Protein AF-A0A1E8EYX2-F1 (afdb_monomer)

pLDDT: mean 90.65, std 10.19, range [42.84, 97.69]

Secondary structure (DSSP, 8-state):
---HHHHHHHHHHHHHHHHSSSHHHHHHHHHHHHHHHSSS-EEEEEEEETTEEEEEEEES---SPPPEEEEEETTEEEEEESGGGS-HHHHHHHHHHHHHHHHHHHHHHHTT-

Nearest PDB structures (foldseek):
  3ci6-assembly1_A  TM=7.259E-01  e=9.560E-03  Acinetobacter baylyi ADP1
  9ce0-assembly1_B  TM=6.799E-01  e=1.217E-02  Escherichia coli
  9bkv-assembly1_B  TM=7.164E-01  e=6.575E-02  Escherichia coli
  4r70-assembly1_B  TM=5.937E-01  e=8.774E-01  Rhodopseudomonas palustris CGA009
  8w26-assembly1_A  TM=3.666E-01  e=6.491E-01  Synechococcus sp. JA-2-3B'a(2-13)

Organism: NCBI:txid1121290

Radius of gyration: 13.76 Å; Cα contacts (8 Å, |Δi|>4): 159; chains: 1; bounding box: 40×26×39 Å

Solvent-accessible surface area (backbone atoms only — not comparable to full-atom values): 6379 Å² total; per-residue (Å²): 132,83,58,69,70,56,54,54,49,50,56,55,42,52,58,55,24,69,69,33,91,48,62,59,51,15,49,41,50,41,25,47,48,51,46,74,74,43,76,86,36,24,36,36,34,30,37,49,62,87,94,45,76,44,77,68,50,57,28,65,65,89,81,89,56,75,60,52,74,41,80,57,51,99,51,27,33,44,32,27,26,57,54,83,82,48,56,68,72,58,47,55,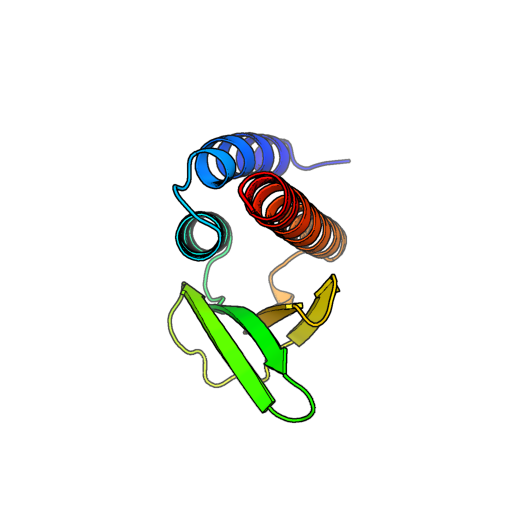49,52,51,50,50,52,34,50,53,51,53,55,47,52,54,58,56,62,74,76,110

Mean predicted aligned error: 4.36 Å

Sequence (113 aa):
MFNENFSEFLEGTLKKTLSGVDLKDSLDILGESILSYYKDIQVSFAKSFGRRLCYITGAGEELYEPNDKIQVLDGYFILIQNSSVIPELEKEIIISLVKLIIAVKCSINSKKK

Structure (mmCIF, N/CA/C/O backbone):
data_AF-A0A1E8EYX2-F1
#
_entry.id   AF-A0A1E8EYX2-F1
#
loop_
_atom_site.group_PDB
_atom_site.id
_atom_site.type_symbol
_atom_site.label_atom_id
_atom_site.label_alt_id
_atom_site.label_comp_id
_atom_site.label_asym_id
_atom_site.label_entity_id
_atom_site.label_seq_id
_atom_site.pdbx_PDB_ins_code
_atom_site.Cartn_x
_atom_site.Cartn_y
_atom_site.Cartn_z
_atom_site.occupancy
_atom_site.B_iso_or_equiv
_atom_site.auth_seq_id
_atom_site.auth_comp_id
_atom_site.auth_asym_id
_atom_site.auth_atom_id
_atom_site.pdbx_PDB_model_num
ATOM 1 N N . MET A 1 1 ? 16.258 -15.535 1.978 1.00 48.81 1 MET A N 1
ATOM 2 C CA . MET A 1 1 ? 17.006 -14.596 2.841 1.00 48.81 1 MET A CA 1
ATOM 3 C C . MET A 1 1 ? 16.407 -13.226 2.590 1.00 48.81 1 MET A C 1
ATOM 5 O O . MET A 1 1 ? 16.198 -12.911 1.426 1.00 48.81 1 MET A O 1
ATOM 9 N N . PHE A 1 2 ? 16.023 -12.491 3.631 1.00 60.28 2 PHE A N 1
ATOM 10 C CA . PHE A 1 2 ? 15.488 -11.136 3.467 1.00 60.28 2 PHE A CA 1
ATOM 11 C C . PHE A 1 2 ? 16.598 -10.197 2.989 1.00 60.28 2 PHE A C 1
ATOM 13 O O . PHE A 1 2 ? 17.732 -10.324 3.443 1.00 60.28 2 PHE A O 1
ATOM 20 N N . ASN A 1 3 ? 16.272 -9.275 2.087 1.00 76.00 3 ASN A N 1
ATOM 21 C CA . ASN A 1 3 ? 17.172 -8.187 1.726 1.00 76.00 3 ASN A CA 1
ATOM 22 C C . ASN A 1 3 ? 17.280 -7.232 2.928 1.00 76.00 3 ASN A C 1
ATOM 24 O O . ASN A 1 3 ? 16.253 -6.755 3.415 1.00 76.00 3 ASN A O 1
ATOM 28 N N . GLU A 1 4 ? 18.493 -6.971 3.421 1.00 76.12 4 GLU A N 1
ATOM 29 C CA . GLU A 1 4 ? 18.722 -6.072 4.565 1.00 76.12 4 GLU A CA 1
ATOM 30 C C . GLU A 1 4 ? 18.129 -4.679 4.299 1.00 76.12 4 GLU A C 1
ATOM 32 O O . GLU A 1 4 ? 17.439 -4.129 5.159 1.00 76.12 4 GLU A O 1
ATOM 37 N N . ASN A 1 5 ? 18.235 -4.191 3.057 1.00 88.12 5 ASN A N 1
ATOM 38 C CA . ASN A 1 5 ? 17.660 -2.910 2.636 1.00 88.12 5 ASN A CA 1
ATOM 39 C C . ASN A 1 5 ? 16.129 -2.883 2.756 1.00 88.12 5 ASN A C 1
ATOM 41 O O . ASN A 1 5 ? 15.545 -1.857 3.105 1.00 88.12 5 ASN A O 1
ATOM 45 N N . PHE A 1 6 ? 15.464 -4.012 2.490 1.00 91.69 6 PHE A N 1
ATOM 46 C CA . PHE A 1 6 ? 14.009 -4.100 2.607 1.00 91.69 6 PHE A CA 1
ATOM 47 C C . PHE A 1 6 ? 13.568 -4.114 4.074 1.00 91.69 6 PHE A C 1
ATOM 49 O O . PHE A 1 6 ? 12.553 -3.517 4.426 1.00 91.69 6 PHE A O 1
ATOM 56 N N . SER A 1 7 ? 14.345 -4.751 4.954 1.00 91.00 7 SER A N 1
ATOM 57 C CA . SER A 1 7 ? 14.064 -4.751 6.393 1.00 91.00 7 SER A CA 1
ATOM 58 C C . SER A 1 7 ? 14.149 -3.341 6.987 1.00 91.00 7 SER A C 1
ATOM 60 O O . SER A 1 7 ? 13.251 -2.931 7.724 1.00 91.00 7 SER A O 1
ATOM 62 N N . GLU A 1 8 ? 15.187 -2.578 6.635 1.00 92.31 8 GLU A N 1
ATOM 63 C CA . GLU A 1 8 ? 15.331 -1.178 7.059 1.00 92.31 8 GLU A CA 1
ATOM 64 C C . GLU A 1 8 ? 14.198 -0.299 6.516 1.00 92.31 8 GLU A C 1
ATOM 66 O O . GLU A 1 8 ? 13.609 0.502 7.251 1.00 92.31 8 GLU A O 1
ATOM 71 N N . PHE A 1 9 ? 13.841 -0.496 5.242 1.00 94.06 9 PHE A N 1
ATOM 72 C CA . PHE A 1 9 ? 12.688 0.149 4.623 1.00 94.06 9 PHE A CA 1
ATOM 73 C C . PHE A 1 9 ? 11.397 -0.123 5.405 1.00 94.06 9 PHE A C 1
ATOM 75 O O . PHE A 1 9 ? 10.665 0.819 5.720 1.00 94.06 9 PHE A O 1
ATOM 82 N N . LEU A 1 10 ? 11.117 -1.383 5.750 1.00 94.12 10 LEU A N 1
ATOM 83 C CA . LEU A 1 10 ? 9.907 -1.760 6.481 1.00 94.12 10 LEU A CA 1
ATOM 84 C C . LEU A 1 10 ? 9.850 -1.119 7.864 1.00 94.12 10 LEU A C 1
ATOM 86 O O . LEU A 1 10 ? 8.813 -0.572 8.241 1.00 94.12 10 LEU A O 1
ATOM 90 N N . GLU A 1 11 ? 10.949 -1.161 8.619 1.00 92.88 11 GLU A N 1
ATOM 91 C CA . GLU A 1 11 ? 10.997 -0.580 9.959 1.00 92.88 11 GLU A CA 1
ATOM 92 C C . GLU A 1 11 ? 10.777 0.940 9.914 1.00 92.88 11 GLU A C 1
ATOM 94 O O . GLU A 1 11 ? 9.955 1.485 10.663 1.00 92.88 11 GLU A O 1
ATOM 99 N N . GLY A 1 12 ? 11.471 1.626 9.000 1.00 93.75 12 GLY A N 1
ATOM 100 C CA . GLY A 1 12 ? 11.324 3.064 8.798 1.00 93.75 12 GLY A CA 1
ATOM 101 C C . GLY A 1 12 ? 9.909 3.443 8.364 1.00 93.75 12 GLY A C 1
ATOM 102 O O . GLY A 1 12 ? 9.314 4.376 8.911 1.00 93.75 12 GLY A O 1
ATOM 103 N N . THR A 1 13 ? 9.344 2.689 7.424 1.00 94.62 13 THR A N 1
ATOM 104 C CA . THR A 1 13 ? 7.992 2.911 6.899 1.00 94.62 13 THR A CA 1
ATOM 105 C C . THR A 1 13 ? 6.933 2.684 7.968 1.00 94.62 13 THR A C 1
ATOM 107 O O . THR A 1 13 ? 6.036 3.514 8.120 1.00 94.62 13 THR A O 1
ATOM 110 N N . LEU A 1 14 ? 7.044 1.616 8.764 1.00 94.38 14 LEU A N 1
ATOM 111 C CA . LEU A 1 14 ? 6.104 1.322 9.844 1.00 94.38 14 LEU A CA 1
ATOM 112 C C . LEU A 1 14 ? 6.082 2.448 10.887 1.00 94.38 14 LEU A C 1
ATOM 114 O O . LEU A 1 14 ? 5.004 2.924 11.252 1.00 94.38 14 LEU A O 1
ATOM 118 N N . LYS A 1 15 ? 7.258 2.916 11.328 1.00 93.25 15 LYS A N 1
ATOM 119 C CA . LYS A 1 15 ? 7.379 4.023 12.294 1.00 93.25 15 LYS A CA 1
ATOM 120 C C . LYS A 1 15 ? 6.709 5.298 11.782 1.00 93.25 15 LYS A C 1
ATOM 122 O O . LYS A 1 15 ? 5.894 5.887 12.494 1.00 93.25 15 LYS A O 1
ATOM 127 N N . LYS A 1 16 ? 7.007 5.696 10.540 1.00 93.69 16 LYS A N 1
ATOM 128 C CA . LYS A 1 16 ? 6.410 6.884 9.910 1.00 93.69 16 LYS A CA 1
ATOM 129 C C . LYS A 1 16 ? 4.898 6.732 9.773 1.00 93.69 16 LYS A C 1
ATOM 131 O O . LYS A 1 16 ? 4.147 7.592 10.223 1.00 93.69 16 LYS A O 1
ATOM 136 N N . THR A 1 17 ? 4.442 5.604 9.243 1.00 94.12 17 THR A N 1
ATOM 137 C CA . THR A 1 17 ? 3.021 5.362 8.978 1.00 94.12 17 THR A CA 1
ATOM 138 C C . THR A 1 17 ? 2.181 5.405 10.257 1.00 94.12 17 THR A C 1
ATOM 140 O O . THR A 1 17 ? 1.091 5.980 10.272 1.00 94.12 17 THR A O 1
ATOM 143 N N . LEU A 1 18 ? 2.685 4.850 11.365 1.00 91.81 18 LEU A N 1
ATOM 144 C CA . LEU A 1 18 ? 1.977 4.869 12.647 1.00 91.81 18 LEU A CA 1
ATOM 145 C C . LEU A 1 18 ? 1.837 6.277 13.243 1.00 91.81 18 LEU A C 1
ATOM 147 O O . LEU A 1 18 ? 0.835 6.525 13.920 1.00 91.81 18 LEU A O 1
ATOM 151 N N . SER A 1 19 ? 2.766 7.194 12.951 1.00 91.31 19 SER A N 1
ATOM 152 C CA . SER A 1 19 ? 2.692 8.596 13.396 1.00 91.31 19 SER A CA 1
ATOM 153 C C . SER A 1 19 ? 1.618 9.437 12.697 1.00 91.31 19 SER A C 1
ATOM 155 O O . SER A 1 19 ? 1.285 10.503 13.209 1.00 91.31 19 SER A O 1
ATOM 157 N N . GLY A 1 20 ? 1.037 8.949 11.592 1.00 91.12 20 GLY A N 1
ATOM 158 C CA . GLY A 1 20 ? -0.033 9.655 10.885 1.00 91.12 20 GLY A CA 1
ATOM 159 C C . GLY A 1 20 ? -1.246 9.944 11.778 1.00 91.12 20 GLY A C 1
ATOM 160 O O . GLY A 1 20 ? -1.592 9.146 12.656 1.00 91.12 20 GLY A O 1
ATOM 161 N N . VAL A 1 21 ? -1.907 11.078 11.572 1.00 89.38 21 VAL A N 1
ATOM 162 C CA . VAL A 1 21 ? -2.991 11.570 12.440 1.00 89.38 21 VAL A CA 1
ATOM 163 C C . VAL A 1 21 ? -4.231 10.681 12.347 1.00 89.38 21 VAL A C 1
ATOM 165 O O . VAL A 1 21 ? -4.829 10.312 13.363 1.00 89.38 21 VAL A O 1
ATOM 168 N N . ASP A 1 22 ? -4.598 10.299 11.128 1.00 92.44 22 ASP A N 1
ATOM 169 C CA . ASP A 1 22 ? -5.736 9.440 10.826 1.00 92.44 22 ASP A CA 1
ATOM 170 C C . ASP A 1 22 ? -5.366 8.355 9.802 1.00 92.44 22 ASP A C 1
ATOM 172 O O . ASP A 1 22 ? -4.201 8.168 9.455 1.00 92.44 22 ASP A O 1
ATOM 176 N N . LEU A 1 23 ? -6.356 7.572 9.363 1.00 94.44 23 LEU A N 1
ATOM 177 C CA . LEU A 1 23 ? -6.116 6.494 8.405 1.00 94.44 23 LEU A CA 1
ATOM 178 C C . LEU A 1 23 ? -5.631 7.019 7.049 1.00 94.44 23 LEU A C 1
ATOM 180 O O . LEU A 1 23 ? -4.767 6.386 6.452 1.00 94.4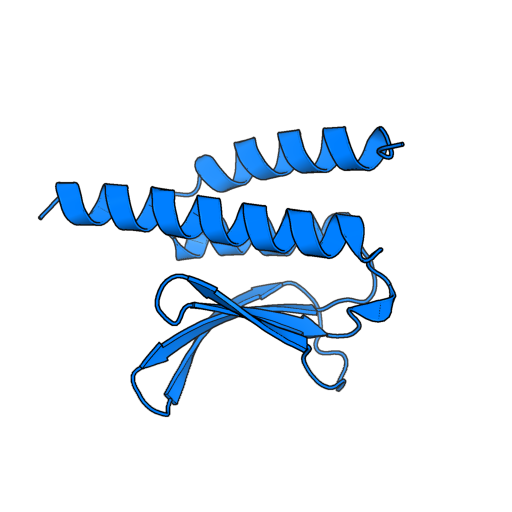4 23 LEU A O 1
ATOM 184 N N . LYS A 1 24 ? -6.200 8.122 6.549 1.00 96.00 24 LYS A N 1
ATOM 185 C CA . LYS A 1 24 ? -5.828 8.654 5.237 1.00 96.00 24 LYS A CA 1
ATOM 186 C C . LYS A 1 24 ? -4.377 9.121 5.279 1.00 96.00 24 LYS A C 1
ATOM 188 O O . LYS A 1 24 ? -3.605 8.695 4.435 1.00 96.00 24 LYS A O 1
ATOM 193 N N . ASP A 1 25 ? -4.014 9.892 6.300 1.00 95.81 25 ASP A N 1
ATOM 194 C CA . ASP A 1 25 ? -2.654 10.402 6.497 1.00 95.81 25 ASP A CA 1
ATOM 195 C C . ASP A 1 25 ? -1.626 9.267 6.660 1.00 95.81 25 ASP A C 1
ATOM 197 O O . ASP A 1 25 ? -0.571 9.257 6.032 1.00 95.81 25 ASP A O 1
ATOM 201 N N . SER A 1 26 ? -1.961 8.223 7.423 1.00 96.62 26 SER A N 1
ATOM 202 C CA . SER A 1 26 ? -1.124 7.020 7.489 1.00 96.62 26 SER A CA 1
ATOM 203 C C . SER A 1 26 ? -0.950 6.351 6.119 1.00 96.62 26 SER A C 1
ATOM 205 O O . SER A 1 26 ? 0.161 5.974 5.754 1.00 96.62 26 SER A O 1
ATOM 207 N N . LEU A 1 27 ? -2.024 6.186 5.347 1.00 97.06 27 LEU A N 1
ATOM 208 C CA . LEU A 1 27 ? -1.943 5.566 4.022 1.00 97.06 27 LEU A CA 1
ATOM 209 C C . LEU A 1 27 ? -1.201 6.448 3.004 1.00 97.06 27 LEU A C 1
ATOM 211 O O . LEU A 1 27 ? -0.501 5.899 2.158 1.00 97.06 27 LEU A O 1
ATOM 215 N N . ASP A 1 28 ? -1.292 7.774 3.124 1.00 97.31 28 ASP A N 1
ATOM 216 C CA . ASP A 1 28 ? -0.507 8.741 2.346 1.00 97.31 28 ASP A CA 1
ATOM 217 C C . ASP A 1 28 ? 0.992 8.507 2.563 1.00 97.31 28 ASP A C 1
ATOM 219 O O . ASP A 1 28 ? 1.733 8.214 1.625 1.00 97.31 28 ASP A O 1
ATOM 223 N N . ILE A 1 29 ? 1.424 8.521 3.826 1.00 96.88 29 ILE A N 1
ATOM 224 C CA . ILE A 1 29 ? 2.823 8.282 4.208 1.00 96.88 29 ILE A CA 1
ATOM 225 C C . ILE A 1 29 ? 3.311 6.910 3.724 1.00 96.88 29 ILE A C 1
ATOM 227 O O . ILE A 1 29 ? 4.455 6.772 3.277 1.00 96.88 29 ILE A O 1
ATOM 231 N N . LEU A 1 30 ? 2.460 5.887 3.827 1.00 97.00 30 LEU A N 1
ATOM 232 C CA . LEU A 1 30 ? 2.782 4.537 3.378 1.00 97.00 30 LEU A CA 1
ATOM 233 C C . LEU A 1 30 ? 2.973 4.480 1.859 1.00 97.00 30 LEU A C 1
ATOM 235 O O . LEU A 1 30 ? 3.958 3.905 1.403 1.00 97.00 30 LEU A O 1
ATOM 239 N N . GLY A 1 31 ? 2.062 5.083 1.091 1.00 96.75 31 GLY A N 1
ATOM 240 C CA . GLY A 1 31 ? 2.145 5.144 -0.369 1.00 96.75 31 GLY A CA 1
ATOM 241 C C . GLY A 1 31 ? 3.435 5.812 -0.840 1.00 96.75 31 GLY A C 1
ATOM 242 O O . GLY A 1 31 ? 4.173 5.225 -1.628 1.00 96.75 31 GLY A O 1
ATOM 243 N N . GLU A 1 32 ? 3.755 6.981 -0.283 1.00 96.00 32 GLU A N 1
ATOM 244 C CA . GLU A 1 32 ? 4.993 7.713 -0.583 1.00 96.00 32 GLU A CA 1
ATOM 245 C C . 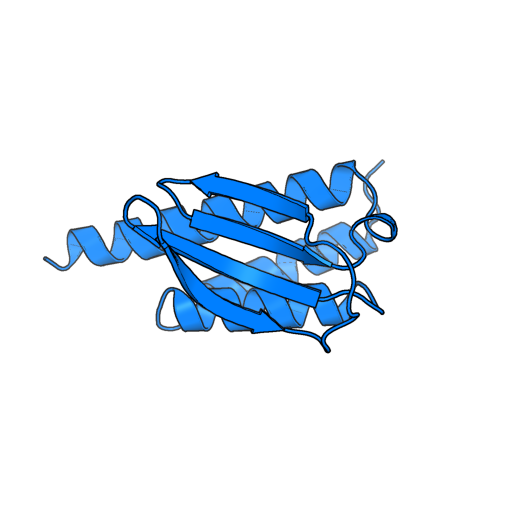GLU A 1 32 ? 6.245 6.910 -0.218 1.00 96.00 32 GLU A C 1
ATOM 247 O O . GLU A 1 32 ? 7.226 6.876 -0.960 1.00 96.00 32 GLU A O 1
ATOM 252 N N . SER A 1 33 ? 6.213 6.205 0.917 1.00 96.06 33 SER A N 1
ATOM 253 C CA . SER A 1 33 ? 7.336 5.358 1.322 1.00 96.06 33 SER A CA 1
ATOM 254 C C . SER A 1 33 ? 7.544 4.213 0.327 1.00 96.06 33 SER A C 1
ATOM 256 O O . SER A 1 33 ? 8.675 3.985 -0.099 1.00 96.06 33 SER A O 1
ATOM 258 N N . ILE A 1 34 ? 6.471 3.533 -0.093 1.00 95.50 34 ILE A N 1
ATOM 259 C CA . ILE A 1 34 ? 6.540 2.448 -1.084 1.00 95.50 34 ILE A CA 1
ATOM 260 C C . ILE A 1 34 ? 7.096 2.973 -2.417 1.00 95.50 34 ILE A C 1
ATOM 262 O O . ILE A 1 34 ? 8.015 2.366 -2.963 1.00 95.50 34 ILE A O 1
ATOM 266 N N . LEU A 1 35 ? 6.616 4.126 -2.892 1.00 94.19 35 LEU A N 1
ATOM 267 C CA . LEU A 1 35 ? 7.099 4.767 -4.121 1.00 94.19 35 LEU A CA 1
ATOM 268 C C . LEU A 1 35 ? 8.568 5.214 -4.030 1.00 94.19 35 LEU A C 1
ATOM 270 O O . LEU A 1 35 ? 9.304 5.190 -5.012 1.00 94.19 35 LEU A O 1
ATOM 274 N N . SER A 1 36 ? 9.029 5.618 -2.845 1.00 93.12 36 SER A N 1
ATOM 275 C CA . SER A 1 36 ? 10.439 5.975 -2.654 1.00 93.12 36 SER A CA 1
ATOM 276 C C . SER A 1 36 ? 11.380 4.770 -2.776 1.00 93.12 36 SER A C 1
ATOM 278 O O . SER A 1 36 ? 12.549 4.941 -3.127 1.00 93.12 36 SER A O 1
ATOM 280 N N . TYR A 1 37 ? 10.876 3.563 -2.499 1.00 94.62 37 TYR A N 1
ATOM 281 C CA . TYR A 1 37 ? 11.647 2.323 -2.545 1.00 94.62 37 TYR A CA 1
ATOM 282 C C . TYR A 1 37 ? 11.544 1.623 -3.908 1.00 94.62 37 TYR A C 1
ATOM 284 O O . TYR A 1 37 ? 12.560 1.183 -4.447 1.00 94.62 37 TYR A O 1
ATOM 292 N N . TYR A 1 38 ? 10.347 1.567 -4.499 1.00 92.88 38 TYR A N 1
ATOM 293 C CA . TYR A 1 38 ? 10.123 1.033 -5.845 1.00 92.88 38 TYR A CA 1
ATOM 294 C C . TYR A 1 38 ? 9.790 2.163 -6.813 1.00 92.88 38 TYR A C 1
ATOM 296 O O . TYR A 1 38 ? 8.834 2.908 -6.612 1.00 92.88 38 TYR A O 1
ATOM 304 N N . LYS A 1 39 ? 10.558 2.258 -7.896 1.00 88.50 39 LYS A N 1
ATOM 305 C CA . LYS A 1 39 ? 10.286 3.205 -8.980 1.00 88.50 39 LYS A CA 1
ATOM 306 C C . LYS A 1 39 ? 9.254 2.648 -9.950 1.00 88.50 39 LYS A C 1
ATOM 308 O O . LYS A 1 39 ? 9.057 1.438 -10.013 1.00 88.50 39 LYS A O 1
ATOM 313 N N . ASP A 1 40 ? 8.650 3.552 -10.716 1.00 91.25 40 ASP A N 1
ATOM 314 C CA . ASP A 1 40 ? 7.746 3.232 -11.823 1.00 91.25 40 ASP A CA 1
ATOM 315 C C . ASP A 1 40 ? 6.557 2.365 -11.397 1.00 91.25 40 ASP A C 1
ATOM 317 O O . ASP A 1 40 ? 6.144 1.459 -12.114 1.00 91.25 40 ASP A O 1
ATOM 321 N N . ILE A 1 41 ? 6.006 2.650 -10.217 1.00 94.31 41 ILE A N 1
ATOM 322 C CA . ILE A 1 41 ? 4.757 2.069 -9.725 1.00 94.31 41 ILE A CA 1
ATOM 323 C C . ILE A 1 41 ? 3.780 3.178 -9.349 1.00 94.31 41 ILE A C 1
ATOM 325 O O . ILE A 1 41 ? 4.176 4.296 -9.016 1.00 94.31 41 ILE A O 1
ATOM 329 N N . GLN A 1 42 ? 2.499 2.832 -9.318 1.00 96.25 42 GLN A N 1
ATOM 330 C CA . GLN A 1 42 ? 1.482 3.629 -8.644 1.00 96.25 42 GLN A CA 1
ATOM 331 C C . GLN A 1 42 ? 0.843 2.778 -7.558 1.00 96.25 42 GLN A C 1
ATOM 333 O O . GLN A 1 42 ? 0.499 1.622 -7.802 1.00 96.25 42 GLN A O 1
ATOM 338 N N . VAL A 1 43 ? 0.644 3.346 -6.372 1.00 96.69 43 VAL A N 1
ATOM 339 C CA . VAL A 1 43 ? -0.068 2.683 -5.278 1.00 96.69 43 VAL A CA 1
ATOM 340 C C . VAL A 1 43 ? -1.258 3.528 -4.877 1.00 96.69 43 VAL A C 1
ATOM 342 O O . VAL A 1 43 ? -1.125 4.709 -4.585 1.00 96.69 43 VAL A O 1
ATOM 345 N N . SER A 1 44 ? -2.435 2.920 -4.824 1.00 97.06 44 SER A N 1
ATOM 346 C CA . SER A 1 44 ? -3.659 3.566 -4.360 1.00 97.06 44 SER A CA 1
ATOM 347 C C . SER A 1 44 ? -4.379 2.705 -3.336 1.00 97.06 44 SER A C 1
ATOM 349 O O . SER A 1 44 ? -4.342 1.477 -3.372 1.00 97.06 44 SER A O 1
ATOM 351 N N . PHE A 1 45 ? -5.094 3.358 -2.433 1.00 97.69 45 PHE A N 1
ATOM 352 C CA . PHE A 1 45 ? -5.880 2.733 -1.385 1.00 97.69 45 PHE A CA 1
ATOM 353 C C . PHE A 1 45 ? -7.338 3.121 -1.539 1.00 97.69 45 PHE A C 1
ATOM 355 O O . PHE A 1 45 ? -7.677 4.285 -1.766 1.00 97.69 45 PHE A O 1
ATOM 362 N N . ALA A 1 46 ? -8.227 2.149 -1.379 1.00 97.25 46 ALA A N 1
ATOM 363 C CA . ALA A 1 46 ? -9.652 2.380 -1.537 1.00 97.25 46 ALA A CA 1
ATOM 364 C C . ALA A 1 46 ? -10.482 1.537 -0.573 1.00 97.25 46 ALA A C 1
ATOM 366 O O . ALA A 1 46 ? -10.016 0.533 -0.037 1.00 97.25 46 ALA A O 1
ATOM 367 N N . LYS A 1 47 ? -11.742 1.927 -0.380 1.00 96.81 47 LYS A N 1
ATOM 368 C CA . LYS A 1 47 ? -12.733 1.163 0.378 1.00 96.81 47 LYS A CA 1
ATOM 369 C C . LYS A 1 47 ? -13.972 0.904 -0.463 1.00 96.81 47 LYS A C 1
ATOM 371 O O . LYS A 1 47 ? -14.509 1.813 -1.092 1.00 96.81 47 LYS A O 1
ATOM 376 N N . SER A 1 48 ? -14.452 -0.332 -0.458 1.00 96.19 48 SER A N 1
ATOM 377 C CA . SER A 1 48 ? -15.715 -0.696 -1.085 1.00 96.19 48 SER A CA 1
ATOM 378 C C . SER A 1 48 ? -16.899 -0.374 -0.185 1.00 96.19 48 SER A C 1
ATOM 380 O O . SER A 1 48 ? -16.914 -0.736 0.992 1.00 96.19 48 SER A O 1
ATOM 382 N N . PHE A 1 49 ? -17.936 0.199 -0.782 1.00 92.75 49 PHE A N 1
ATOM 383 C CA . PHE A 1 49 ? -19.259 0.361 -0.196 1.00 92.75 49 PHE A CA 1
ATOM 384 C C . PHE A 1 49 ? -20.277 -0.277 -1.147 1.00 92.75 49 PHE A C 1
ATOM 386 O O . PHE A 1 49 ? -20.721 0.326 -2.129 1.00 92.75 49 PHE A O 1
ATOM 393 N N . GLY A 1 50 ? -20.589 -1.55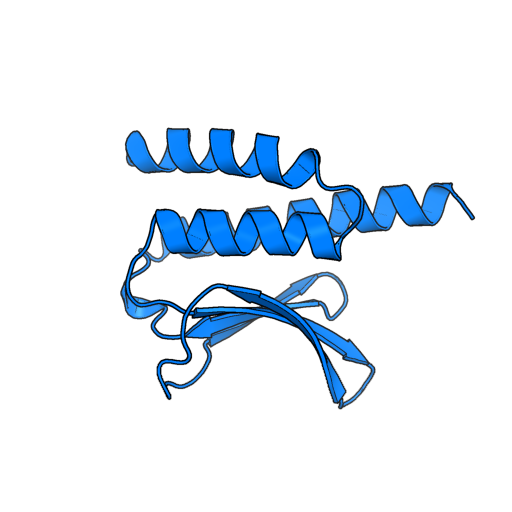2 -0.900 1.00 89.88 50 GLY A N 1
ATOM 394 C CA . GLY A 1 50 ? -21.372 -2.371 -1.825 1.00 89.88 50 GLY A CA 1
ATOM 395 C C . GLY A 1 50 ? -20.638 -2.552 -3.156 1.00 89.88 50 GLY A C 1
ATOM 396 O O . GLY A 1 50 ? -19.553 -3.121 -3.197 1.00 89.88 50 GLY A O 1
ATOM 397 N N . ARG A 1 51 ? -21.224 -2.052 -4.251 1.00 87.88 51 ARG A N 1
ATOM 398 C CA . ARG A 1 51 ? -20.636 -2.144 -5.604 1.00 87.88 51 ARG A CA 1
ATOM 399 C C . ARG A 1 51 ? -19.660 -1.014 -5.940 1.00 87.88 51 ARG A C 1
ATOM 401 O O . ARG A 1 51 ? -18.988 -1.091 -6.962 1.00 87.88 51 ARG A O 1
ATOM 408 N N . ARG A 1 52 ? -19.613 0.052 -5.135 1.00 91.75 52 ARG A N 1
ATOM 409 C CA . ARG A 1 52 ? -18.780 1.230 -5.408 1.00 91.75 52 ARG A CA 1
ATOM 410 C C . ARG A 1 52 ? -17.448 1.114 -4.689 1.00 91.75 52 ARG A C 1
ATOM 412 O O . ARG A 1 52 ? -17.414 0.705 -3.532 1.00 91.75 52 ARG A O 1
ATOM 419 N N . LEU A 1 53 ? -16.380 1.511 -5.368 1.00 93.81 53 LEU A N 1
ATOM 420 C CA . LEU A 1 53 ? -15.059 1.662 -4.779 1.00 93.81 53 LEU A CA 1
ATOM 421 C C . LEU A 1 53 ? -14.803 3.158 -4.566 1.00 93.81 53 LEU A C 1
ATOM 423 O O . LEU A 1 53 ? -14.846 3.929 -5.520 1.00 93.81 53 LEU A O 1
ATOM 427 N N . CYS A 1 54 ? -14.587 3.564 -3.319 1.00 95.81 54 CYS A N 1
ATOM 428 C CA . CYS A 1 54 ? -14.248 4.936 -2.963 1.00 95.81 54 CYS A CA 1
ATOM 429 C C . CYS A 1 54 ? -12.750 5.017 -2.684 1.00 95.81 54 CYS A C 1
ATOM 431 O O . CYS A 1 54 ? -12.262 4.376 -1.749 1.00 95.81 54 CYS A O 1
ATOM 433 N N . TYR A 1 55 ? -12.033 5.795 -3.489 1.00 95.62 55 TYR A N 1
ATOM 434 C CA . TYR A 1 55 ? -10.613 6.055 -3.281 1.00 95.62 55 TYR A CA 1
ATOM 435 C C . TYR A 1 55 ? -10.402 6.852 -1.992 1.00 95.62 55 TYR A C 1
ATOM 437 O O . TYR A 1 55 ? -11.146 7.787 -1.700 1.00 95.62 55 TYR A O 1
ATOM 445 N N . ILE A 1 56 ? -9.414 6.431 -1.205 1.00 96.00 56 ILE A N 1
ATOM 446 C CA . ILE A 1 56 ? -9.000 7.092 0.035 1.00 96.00 56 ILE A CA 1
ATOM 447 C C . ILE A 1 56 ? -7.839 8.021 -0.289 1.00 96.00 56 ILE A C 1
ATOM 449 O O . ILE A 1 56 ? -7.914 9.216 -0.013 1.00 96.00 56 ILE A O 1
ATOM 453 N N . THR A 1 57 ? -6.780 7.445 -0.864 1.00 96.94 57 THR A N 1
ATOM 454 C CA . THR A 1 57 ? -5.587 8.166 -1.303 1.00 96.94 57 THR A CA 1
ATOM 455 C C . THR A 1 57 ? -4.665 7.291 -2.162 1.00 96.94 57 THR A C 1
ATOM 457 O O . THR A 1 57 ? -4.966 6.112 -2.350 1.00 96.94 57 THR A O 1
ATOM 460 N N . GLY A 1 58 ? -3.559 7.837 -2.666 1.00 94.00 58 GLY A N 1
ATOM 461 C CA . GLY A 1 58 ? -2.524 7.119 -3.406 1.00 94.00 58 GLY A CA 1
ATOM 462 C C . GLY A 1 58 ? -1.274 7.966 -3.656 1.00 94.00 58 GLY A C 1
ATOM 463 O O . GLY A 1 58 ? -1.285 9.169 -3.414 1.00 94.00 58 GLY A O 1
ATOM 464 N N . ALA A 1 59 ? -0.219 7.319 -4.146 1.00 95.44 59 ALA A N 1
ATOM 465 C CA . ALA A 1 59 ? 1.060 7.916 -4.513 1.00 95.44 59 ALA A CA 1
ATOM 466 C C . ALA A 1 59 ? 1.553 7.343 -5.851 1.00 95.44 59 ALA A C 1
ATOM 468 O O . ALA A 1 59 ? 1.285 6.182 -6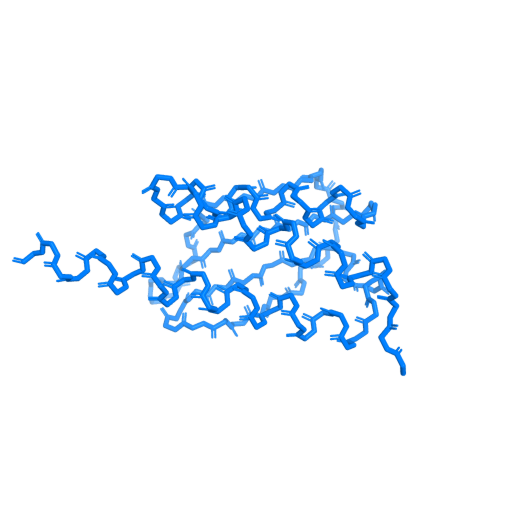.181 1.00 95.44 59 ALA A O 1
ATOM 469 N N . GLY A 1 60 ? 2.300 8.157 -6.593 1.00 93.44 60 GLY A N 1
ATOM 470 C CA . GLY A 1 60 ? 2.858 7.808 -7.899 1.00 93.44 60 GLY A CA 1
ATOM 471 C C . GLY A 1 60 ? 2.045 8.350 -9.072 1.00 93.44 60 GLY A C 1
ATOM 472 O O . GLY A 1 60 ? 0.851 8.645 -8.960 1.00 93.44 60 GLY A O 1
ATOM 473 N N . GLU A 1 61 ? 2.721 8.498 -10.206 1.00 90.69 61 GLU A N 1
ATOM 474 C CA . GLU A 1 61 ? 2.098 8.925 -11.458 1.00 90.69 61 GLU A CA 1
ATOM 475 C C . GLU A 1 61 ? 1.262 7.788 -12.055 1.00 90.69 61 GLU A C 1
ATOM 477 O O . GLU A 1 61 ? 1.558 6.611 -11.859 1.00 90.69 61 GLU A O 1
ATOM 482 N N . GLU A 1 62 ? 0.189 8.134 -12.766 1.00 88.12 62 GLU A N 1
ATOM 483 C CA . GLU A 1 62 ? -0.624 7.140 -13.464 1.00 88.12 62 GLU A CA 1
ATOM 484 C C . GLU A 1 62 ? 0.162 6.550 -14.640 1.00 88.12 62 GLU A C 1
ATOM 486 O O . GLU A 1 62 ? 0.615 7.270 -15.528 1.00 88.12 62 GLU A O 1
ATOM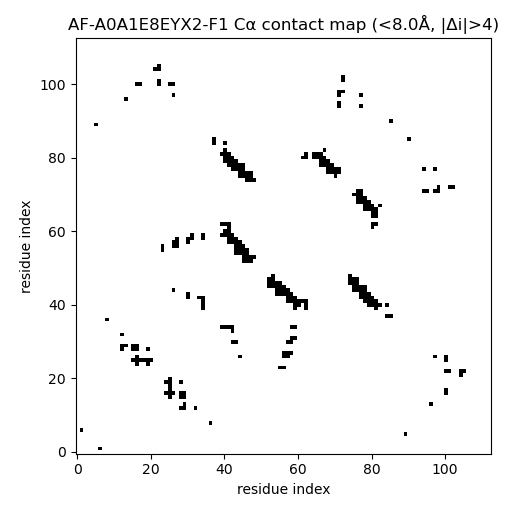 491 N N . LEU A 1 63 ? 0.292 5.223 -14.653 1.00 88.06 63 LEU A N 1
ATOM 492 C CA . LEU A 1 63 ? 1.072 4.481 -15.647 1.00 88.06 63 LEU A CA 1
ATOM 493 C C . LEU A 1 63 ? 0.216 3.960 -16.809 1.00 88.06 63 LEU A C 1
ATOM 495 O O . LEU A 1 63 ? 0.735 3.336 -17.728 1.00 88.06 63 LEU A O 1
ATOM 499 N N . TYR A 1 64 ? -1.100 4.203 -16.779 1.00 86.88 64 TYR A N 1
ATOM 500 C CA . TYR A 1 64 ? -2.079 3.670 -17.740 1.00 86.88 64 TYR A CA 1
ATOM 501 C C . TYR A 1 64 ? -2.066 2.136 -17.858 1.00 86.88 64 TYR A C 1
ATOM 503 O O . TYR A 1 64 ? -2.479 1.568 -18.871 1.00 86.88 64 TYR A O 1
ATOM 511 N N . GLU A 1 65 ? -1.639 1.457 -16.793 1.00 86.06 65 GLU A N 1
ATOM 512 C CA . GLU A 1 65 ? -1.617 0.001 -16.696 1.00 86.06 65 GLU A CA 1
ATOM 513 C C . GLU A 1 65 ? -2.784 -0.543 -15.854 1.00 86.06 65 GLU A C 1
ATOM 515 O O . GLU A 1 65 ? -3.326 0.159 -14.985 1.00 86.06 65 GLU A O 1
ATOM 520 N N . PRO A 1 66 ? -3.190 -1.810 -16.070 1.00 88.56 66 PRO A N 1
ATOM 521 C CA . PRO A 1 66 ? -4.140 -2.478 -15.195 1.00 88.56 66 PRO A CA 1
ATOM 522 C C . PRO A 1 66 ? -3.664 -2.469 -13.740 1.00 88.56 66 PRO A C 1
ATOM 524 O O . PRO A 1 66 ? -2.505 -2.735 -13.437 1.00 88.56 66 PRO A O 1
ATOM 527 N N . ASN A 1 67 ? -4.593 -2.193 -12.829 1.00 89.50 67 ASN A N 1
ATOM 528 C CA . ASN A 1 67 ? -4.323 -2.268 -11.402 1.00 89.50 67 ASN A CA 1
ATOM 529 C C . ASN A 1 67 ? -4.402 -3.714 -10.912 1.00 89.50 67 ASN A C 1
ATOM 531 O O . ASN A 1 67 ? -5.455 -4.351 -11.025 1.00 89.50 67 ASN A O 1
ATOM 535 N N . ASP A 1 68 ? -3.360 -4.164 -10.222 1.00 93.69 68 ASP A N 1
ATOM 536 C CA . ASP A 1 68 ? -3.457 -5.302 -9.320 1.00 93.69 68 ASP A CA 1
ATOM 537 C C . ASP A 1 68 ? -4.289 -4.898 -8.107 1.00 93.69 68 ASP A C 1
ATOM 539 O O . ASP A 1 68 ? -3.822 -4.238 -7.176 1.00 93.69 68 ASP A O 1
ATOM 543 N N . LYS A 1 69 ? -5.566 -5.273 -8.138 1.00 95.12 69 LYS A N 1
ATOM 544 C CA . LYS A 1 69 ? -6.528 -4.969 -7.082 1.00 95.12 69 LYS A CA 1
ATOM 545 C C . LYS A 1 69 ? -6.546 -6.084 -6.044 1.00 95.12 69 LYS A C 1
ATOM 547 O O . LYS A 1 69 ? -7.066 -7.169 -6.297 1.00 95.12 69 LYS A O 1
ATOM 552 N N . ILE A 1 70 ? -6.075 -5.779 -4.841 1.00 95.81 70 ILE A N 1
ATOM 553 C CA . ILE A 1 70 ? -5.909 -6.760 -3.769 1.00 95.81 70 ILE A CA 1
ATOM 554 C C . ILE A 1 70 ? -6.738 -6.337 -2.562 1.00 95.81 70 ILE A C 1
ATOM 556 O O . ILE A 1 70 ? -6.570 -5.244 -2.019 1.00 95.81 70 ILE A O 1
ATOM 560 N N . GLN A 1 71 ? -7.654 -7.206 -2.132 1.00 94.50 71 GLN A N 1
ATOM 561 C CA . GLN A 1 71 ? -8.430 -6.972 -0.919 1.00 94.50 71 GLN A CA 1
ATOM 562 C C . GLN A 1 71 ? -7.565 -7.238 0.314 1.00 94.50 71 GLN A C 1
ATOM 564 O O . GLN A 1 71 ? -6.981 -8.311 0.457 1.00 94.50 71 GLN A O 1
ATOM 569 N N . VAL A 1 72 ? -7.509 -6.264 1.221 1.00 93.62 72 VAL A N 1
ATOM 570 C CA . VAL A 1 72 ? -6.693 -6.345 2.438 1.00 93.62 72 VAL A CA 1
ATOM 571 C C . VAL A 1 72 ? -7.530 -6.740 3.655 1.00 93.62 72 VAL A C 1
ATOM 573 O O . VAL A 1 72 ? -7.284 -7.788 4.246 1.00 93.62 72 VAL A O 1
ATOM 576 N N . LEU A 1 73 ? -8.533 -5.945 4.029 1.00 91.50 73 LEU A N 1
ATOM 577 C CA . LEU A 1 73 ? -9.359 -6.174 5.223 1.00 91.50 73 LEU A CA 1
ATOM 578 C C . LEU A 1 73 ? -10.686 -5.423 5.085 1.00 91.50 73 LEU A C 1
ATOM 580 O O . LEU A 1 73 ? -10.660 -4.319 4.572 1.00 91.50 73 LEU A O 1
ATOM 584 N N . ASP A 1 74 ? -11.828 -5.970 5.515 1.00 88.75 74 ASP A N 1
ATOM 585 C CA . ASP A 1 74 ? -13.120 -5.255 5.654 1.00 88.75 74 ASP A CA 1
ATOM 586 C C . ASP A 1 74 ? -13.523 -4.336 4.481 1.00 88.75 74 ASP A C 1
ATOM 588 O O . ASP A 1 74 ? -13.981 -3.201 4.651 1.00 88.75 74 ASP A O 1
ATOM 592 N N . GLY A 1 75 ? -13.321 -4.828 3.257 1.00 93.44 75 GLY A N 1
ATOM 593 C CA . GLY A 1 75 ? -13.626 -4.095 2.026 1.00 93.44 75 GLY A CA 1
ATOM 594 C C . GLY A 1 75 ? -12.622 -2.994 1.674 1.00 93.44 75 GLY A C 1
ATOM 595 O O . GLY A 1 75 ? -12.860 -2.235 0.742 1.00 93.44 75 GLY A O 1
ATOM 596 N N . TYR A 1 76 ? -11.504 -2.881 2.383 1.00 96.81 76 TYR A N 1
ATOM 597 C CA . TYR A 1 76 ? -10.362 -2.081 1.963 1.00 96.81 76 TYR A CA 1
ATOM 598 C C . TYR A 1 76 ? -9.532 -2.827 0.916 1.00 96.81 76 TYR A C 1
ATOM 600 O O . TYR A 1 76 ? -9.389 -4.053 0.959 1.00 96.81 76 TYR A O 1
ATOM 608 N N . PHE A 1 77 ? -8.963 -2.060 -0.006 1.00 97.38 77 PHE A N 1
ATOM 609 C CA . PHE A 1 77 ? -8.152 -2.530 -1.118 1.00 97.38 77 PHE A CA 1
ATOM 610 C C . PHE A 1 77 ? -6.867 -1.715 -1.215 1.00 97.38 77 PHE A C 1
ATOM 612 O O . PHE A 1 77 ? -6.889 -0.500 -1.005 1.00 97.38 77 PHE A O 1
ATOM 619 N N . ILE A 1 78 ? -5.788 -2.391 -1.598 1.00 97.44 78 ILE A N 1
ATOM 620 C CA . ILE A 1 78 ? -4.626 -1.771 -2.233 1.00 97.44 78 ILE A CA 1
ATOM 621 C C . ILE A 1 78 ? -4.717 -2.049 -3.738 1.00 97.44 78 ILE A C 1
ATOM 623 O O . ILE A 1 78 ? -5.099 -3.146 -4.154 1.00 97.44 78 ILE A O 1
ATOM 627 N N . LEU A 1 79 ? -4.436 -1.033 -4.541 1.00 96.62 79 LEU A N 1
ATOM 628 C CA . LEU A 1 79 ? -4.335 -1.098 -5.990 1.00 96.62 79 LEU A CA 1
ATOM 629 C C . LEU A 1 79 ? -2.901 -0.736 -6.360 1.00 96.62 79 LEU A C 1
ATOM 631 O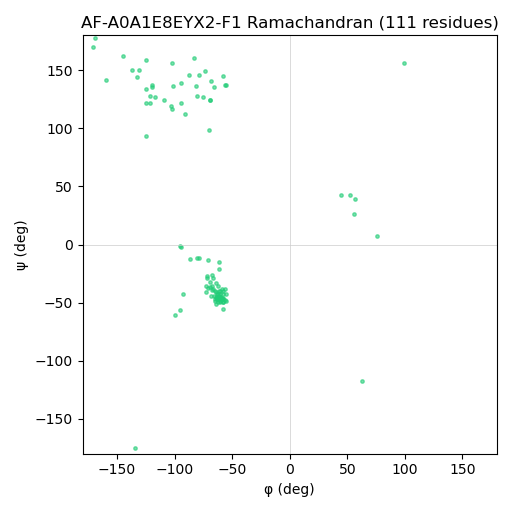 O . LEU A 1 79 ? -2.413 0.295 -5.899 1.00 96.62 79 LEU A O 1
ATOM 635 N N . ILE A 1 80 ? -2.235 -1.588 -7.135 1.00 96.06 80 ILE A N 1
ATOM 636 C CA . ILE A 1 80 ? -0.845 -1.379 -7.550 1.00 96.06 80 ILE A CA 1
ATOM 637 C C . ILE A 1 80 ? -0.771 -1.442 -9.077 1.00 96.06 80 ILE A C 1
ATOM 639 O O . ILE A 1 80 ? -1.136 -2.466 -9.654 1.00 96.06 80 ILE A O 1
ATOM 643 N N . GLN A 1 81 ? -0.297 -0.378 -9.725 1.00 95.62 81 GLN A N 1
ATOM 644 C CA . GLN A 1 81 ? 0.115 -0.417 -11.135 1.00 95.62 81 GLN A CA 1
ATOM 645 C C . GLN A 1 81 ? 1.583 -0.835 -11.234 1.00 95.62 81 GLN A C 1
ATOM 647 O O . GLN A 1 81 ? 2.374 -0.497 -10.351 1.00 95.62 81 GLN A O 1
ATOM 652 N N . ASN A 1 82 ? 1.928 -1.575 -12.293 1.00 93.81 82 ASN A N 1
ATOM 653 C CA . ASN A 1 82 ? 3.245 -2.176 -12.509 1.00 93.81 82 ASN A CA 1
ATOM 654 C C . ASN A 1 82 ? 3.754 -3.017 -11.319 1.00 93.81 82 ASN A C 1
ATOM 656 O O . ASN A 1 82 ? 4.917 -2.966 -10.927 1.00 93.81 82 ASN A O 1
ATOM 660 N N . SER A 1 83 ? 2.884 -3.826 -10.710 1.00 92.00 83 SER A N 1
ATOM 661 C CA . SER A 1 83 ? 3.252 -4.660 -9.554 1.00 92.00 83 SER A CA 1
ATOM 662 C C . SER A 1 83 ? 4.353 -5.692 -9.857 1.00 92.00 83 SER A C 1
ATOM 664 O O . SER A 1 83 ? 4.947 -6.230 -8.925 1.00 92.00 83 SER A O 1
ATOM 666 N N . SER A 1 84 ? 4.640 -5.957 -11.137 1.00 91.25 84 SER A N 1
ATOM 667 C CA . SER A 1 84 ? 5.672 -6.885 -11.609 1.00 91.25 84 SER A CA 1
ATOM 668 C C . SER A 1 84 ? 7.093 -6.517 -11.192 1.00 91.25 84 SER A C 1
ATOM 670 O O . SER A 1 84 ? 7.954 -7.395 -11.174 1.00 91.25 84 SER A O 1
ATOM 672 N N . VAL A 1 85 ? 7.359 -5.252 -10.850 1.00 91.25 85 VAL A N 1
ATOM 673 C CA . VAL A 1 85 ? 8.684 -4.830 -10.358 1.00 91.25 85 VAL A CA 1
ATOM 674 C C . VAL A 1 85 ? 8.899 -5.153 -8.878 1.00 91.25 85 VAL A C 1
ATOM 676 O O . VAL A 1 85 ? 10.022 -5.055 -8.386 1.00 91.25 85 VAL A O 1
ATOM 679 N N . ILE A 1 86 ? 7.838 -5.539 -8.162 1.00 92.7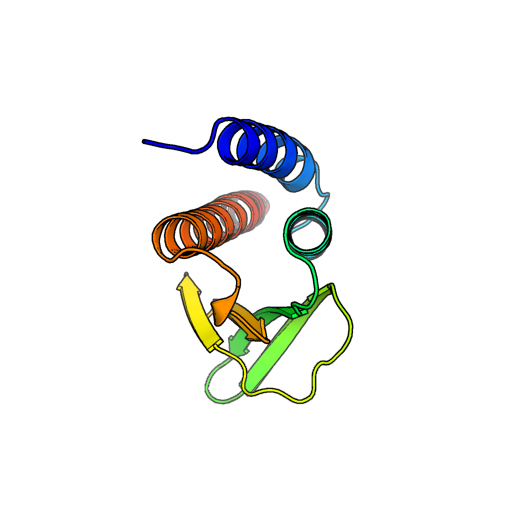5 86 ILE A N 1
ATOM 680 C CA . ILE A 1 86 ? 7.885 -5.864 -6.737 1.00 92.75 86 ILE A CA 1
ATOM 681 C C . ILE A 1 86 ? 8.065 -7.381 -6.590 1.00 92.75 86 ILE A C 1
ATOM 683 O O . ILE A 1 86 ? 7.211 -8.140 -7.055 1.00 92.75 86 ILE A O 1
ATOM 687 N N . PRO A 1 87 ? 9.129 -7.861 -5.918 1.00 93.62 87 PRO A N 1
ATOM 688 C CA . PRO A 1 87 ? 9.282 -9.281 -5.623 1.00 93.62 87 PRO A CA 1
ATOM 689 C C . PRO A 1 87 ? 8.076 -9.828 -4.849 1.00 93.62 87 PRO A C 1
ATOM 691 O O . PRO A 1 87 ? 7.620 -9.203 -3.893 1.00 93.62 87 PRO A O 1
ATOM 694 N N . GLU A 1 88 ? 7.595 -11.022 -5.207 1.00 92.62 88 GLU A N 1
ATOM 695 C CA . GLU A 1 88 ? 6.337 -11.571 -4.668 1.00 92.62 88 GLU A CA 1
ATOM 696 C C . GLU A 1 88 ? 6.314 -11.625 -3.129 1.00 92.62 88 GLU A C 1
ATOM 698 O O . GLU A 1 88 ? 5.346 -11.203 -2.500 1.00 92.62 88 GLU A O 1
ATOM 703 N N . LEU A 1 89 ? 7.421 -12.044 -2.505 1.00 92.56 89 LEU A N 1
ATOM 704 C CA . LEU A 1 89 ? 7.540 -12.068 -1.043 1.00 92.56 89 LEU A CA 1
ATOM 705 C C . LEU A 1 89 ? 7.424 -10.660 -0.431 1.00 92.56 89 LEU A C 1
ATOM 707 O O . LEU A 1 89 ? 6.757 -10.476 0.584 1.00 92.56 89 LEU A O 1
ATOM 711 N N . GLU A 1 90 ? 8.060 -9.658 -1.039 1.00 94.62 90 GLU A N 1
ATOM 712 C CA . GLU A 1 90 ? 7.997 -8.270 -0.567 1.00 94.62 90 GLU A CA 1
ATOM 713 C C . GLU A 1 90 ? 6.582 -7.701 -0.735 1.00 94.62 90 GLU A C 1
ATOM 715 O O . GLU A 1 90 ? 6.059 -7.057 0.177 1.00 94.62 90 GLU A O 1
ATOM 720 N N . LYS A 1 91 ? 5.915 -8.028 -1.848 1.00 94.12 91 LYS A N 1
ATOM 721 C CA . LYS A 1 91 ? 4.515 -7.678 -2.115 1.00 94.12 91 LYS A CA 1
ATOM 722 C C . LYS A 1 91 ? 3.580 -8.230 -1.036 1.00 94.12 91 LYS A C 1
ATOM 724 O O . LYS A 1 91 ? 2.765 -7.479 -0.497 1.00 94.12 91 LYS A O 1
ATOM 729 N N . GLU A 1 92 ? 3.721 -9.501 -0.657 1.00 94.62 92 GLU A N 1
ATOM 730 C CA . GLU A 1 92 ? 2.941 -10.114 0.432 1.00 94.62 92 GLU A CA 1
ATOM 731 C C . GLU A 1 92 ? 3.133 -9.392 1.776 1.00 94.62 92 GLU A C 1
ATOM 733 O O . GLU A 1 92 ? 2.181 -9.204 2.549 1.00 94.62 92 GLU A O 1
ATOM 738 N N . ILE A 1 93 ? 4.356 -8.940 2.054 1.00 95.25 93 ILE A N 1
ATOM 739 C CA . ILE A 1 93 ? 4.682 -8.218 3.286 1.00 95.25 93 ILE A CA 1
ATOM 740 C C . ILE A 1 93 ? 4.103 -6.805 3.262 1.00 95.25 93 ILE A C 1
ATOM 742 O O . ILE A 1 93 ? 3.523 -6.378 4.260 1.00 95.25 93 ILE A O 1
ATOM 746 N N . ILE A 1 94 ? 4.172 -6.105 2.128 1.00 95.31 94 ILE A N 1
ATOM 747 C CA . ILE A 1 94 ? 3.534 -4.793 1.942 1.00 95.31 94 ILE A CA 1
ATOM 748 C C . ILE A 1 94 ? 2.025 -4.909 2.166 1.00 95.31 94 ILE A C 1
ATOM 750 O O . ILE A 1 94 ? 1.449 -4.138 2.931 1.00 95.31 94 ILE A O 1
ATOM 754 N N . ILE A 1 95 ? 1.377 -5.918 1.580 1.00 95.69 95 ILE A N 1
ATOM 755 C CA . ILE A 1 95 ? -0.053 -6.192 1.786 1.00 95.69 95 ILE A CA 1
ATOM 756 C C . ILE A 1 95 ? -0.353 -6.425 3.274 1.00 95.69 95 ILE A C 1
ATOM 758 O O . ILE A 1 95 ? -1.342 -5.911 3.803 1.00 95.69 95 ILE A O 1
ATOM 762 N N . SER A 1 96 ? 0.500 -7.178 3.970 1.00 95.56 96 SER A N 1
ATOM 763 C CA . SER A 1 96 ? 0.359 -7.446 5.407 1.00 95.56 96 SER A CA 1
ATOM 764 C C . SER A 1 96 ? 0.548 -6.188 6.259 1.00 95.56 96 SER A C 1
ATOM 766 O O . SER A 1 96 ? -0.201 -5.972 7.214 1.00 95.56 96 SER A O 1
ATOM 768 N N . LEU A 1 97 ? 1.480 -5.314 5.879 1.00 95.31 97 LEU A N 1
ATOM 769 C CA . LEU A 1 97 ? 1.683 -4.012 6.504 1.00 95.31 97 LEU A CA 1
ATOM 770 C C . LEU A 1 97 ? 0.442 -3.125 6.333 1.00 95.31 97 LEU A C 1
ATOM 772 O O . LEU A 1 97 ? -0.055 -2.577 7.314 1.00 95.31 97 LEU A O 1
ATOM 776 N N . VAL A 1 98 ? -0.127 -3.049 5.127 1.00 96.25 98 VAL A N 1
ATOM 777 C CA . VAL A 1 98 ? -1.367 -2.294 4.866 1.00 96.25 98 VAL A CA 1
ATOM 778 C C . VAL A 1 98 ? -2.514 -2.808 5.740 1.00 96.25 98 VAL A C 1
ATOM 780 O O . VAL A 1 98 ? -3.208 -2.013 6.378 1.00 96.25 98 VAL A O 1
ATOM 783 N N . LYS A 1 99 ? -2.688 -4.136 5.828 1.00 95.38 99 LYS A N 1
ATOM 784 C CA . LYS A 1 99 ? -3.685 -4.764 6.715 1.00 95.38 99 LYS A CA 1
ATOM 785 C C . LYS A 1 99 ? -3.498 -4.329 8.169 1.00 95.38 99 LYS A C 1
ATOM 787 O O . LYS A 1 99 ? -4.472 -3.937 8.811 1.00 95.38 99 LYS A O 1
ATOM 792 N N . LEU A 1 100 ? -2.264 -4.368 8.674 1.00 94.38 100 LEU A N 1
ATOM 793 C CA . LEU A 1 100 ? -1.934 -3.968 10.042 1.00 94.38 100 LEU A CA 1
ATOM 794 C C . LEU A 1 100 ? -2.285 -2.498 10.301 1.00 94.38 100 LEU A C 1
ATOM 796 O O . LEU A 1 100 ? -2.946 -2.192 11.293 1.00 94.38 100 LEU A O 1
ATOM 800 N N . ILE A 1 101 ? -1.880 -1.592 9.408 1.00 94.56 101 ILE A N 1
ATOM 801 C CA . ILE A 1 101 ? -2.136 -0.154 9.552 1.00 94.56 101 ILE A CA 1
ATOM 802 C C . ILE A 1 101 ? -3.637 0.137 9.587 1.00 94.56 101 ILE A C 1
ATOM 804 O O . ILE A 1 101 ? -4.098 0.862 10.473 1.00 94.56 101 ILE A O 1
ATOM 808 N N . ILE A 1 102 ? -4.413 -0.475 8.687 1.00 94.69 102 ILE A N 1
ATOM 809 C CA . ILE A 1 102 ? -5.874 -0.340 8.673 1.00 94.69 102 ILE A CA 1
ATOM 810 C C . ILE A 1 102 ? -6.469 -0.858 9.985 1.00 94.69 102 ILE A C 1
ATOM 812 O O . ILE A 1 102 ? -7.240 -0.144 10.625 1.00 94.69 102 ILE A O 1
ATOM 816 N N . ALA A 1 103 ? -6.084 -2.059 10.424 1.00 92.88 103 ALA A N 1
ATOM 817 C CA . ALA A 1 103 ? -6.601 -2.655 11.654 1.00 92.88 103 ALA A CA 1
ATOM 818 C C . ALA A 1 103 ? -6.322 -1.774 12.884 1.00 92.88 103 ALA A C 1
ATOM 820 O O . ALA A 1 103 ? -7.228 -1.505 13.676 1.00 92.88 103 ALA A O 1
ATOM 821 N N . VAL A 1 104 ? -5.092 -1.269 13.020 1.00 91.69 104 VAL A N 1
ATOM 822 C CA . VAL A 1 104 ? -4.691 -0.394 14.129 1.00 91.69 104 VAL A CA 1
ATOM 823 C C . VAL A 1 104 ? -5.474 0.921 14.096 1.00 91.69 104 VAL A C 1
ATOM 825 O O . VAL A 1 104 ? -6.088 1.294 15.097 1.00 91.69 104 VAL A O 1
ATOM 828 N N . LYS A 1 105 ? -5.513 1.616 12.953 1.00 90.56 105 LYS A N 1
ATOM 829 C CA . LYS A 1 105 ? -6.157 2.938 12.844 1.00 90.56 105 LYS A CA 1
ATOM 830 C C . LYS A 1 105 ? -7.681 2.857 12.975 1.00 90.56 105 LYS A C 1
ATOM 832 O O . LYS A 1 105 ? -8.285 3.714 13.620 1.00 90.56 105 LYS A O 1
ATOM 837 N N . CYS A 1 106 ? -8.313 1.811 12.445 1.00 87.62 106 CYS A N 1
ATOM 838 C CA . CYS A 1 106 ? -9.752 1.596 12.607 1.00 87.62 106 CYS A CA 1
ATOM 839 C C . CYS A 1 106 ? -10.131 1.181 14.039 1.00 87.62 106 CYS A C 1
ATOM 841 O O . CYS A 1 106 ? -11.142 1.663 14.549 1.00 87.62 106 CYS A O 1
ATOM 843 N N . SER A 1 107 ? -9.316 0.358 14.711 1.00 82.62 107 SER A N 1
ATOM 844 C CA . SER A 1 107 ? -9.540 -0.044 16.111 1.00 82.62 107 SER A CA 1
ATOM 845 C C . SER A 1 107 ? -9.386 1.123 17.096 1.00 82.62 107 SER A C 1
ATOM 847 O O . SER A 1 107 ? -10.137 1.246 18.062 1.00 82.62 107 SER A O 1
ATOM 849 N N . ILE A 1 108 ? -8.453 2.043 16.840 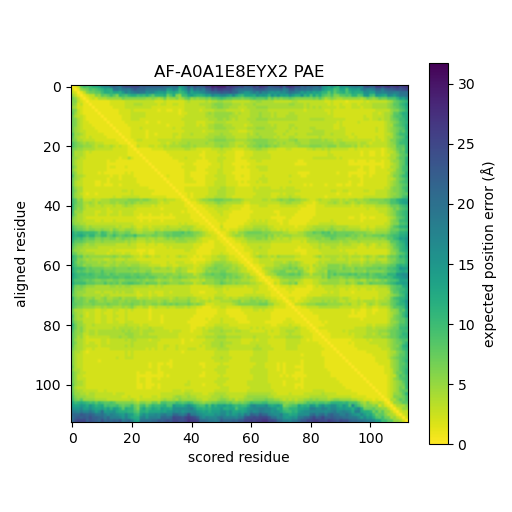1.00 69.31 108 ILE A N 1
ATOM 850 C CA . ILE A 1 108 ? -8.315 3.261 17.652 1.00 69.31 108 ILE A CA 1
ATOM 851 C C . ILE A 1 108 ? -9.560 4.149 17.519 1.00 69.31 108 ILE A C 1
ATOM 853 O O . ILE A 1 108 ? -10.036 4.695 18.514 1.00 69.31 108 ILE A O 1
ATOM 857 N N . ASN A 1 109 ? -10.118 4.271 16.313 1.00 61.12 109 ASN A N 1
ATOM 858 C CA . ASN A 1 109 ? -11.308 5.090 16.083 1.00 61.12 109 ASN A CA 1
ATOM 859 C C . ASN A 1 109 ? -12.593 4.479 16.656 1.00 61.12 109 ASN A C 1
ATOM 861 O O . ASN A 1 109 ? -13.485 5.232 17.043 1.00 61.12 109 ASN A O 1
ATOM 865 N N . SER A 1 110 ? -12.705 3.150 16.751 1.00 62.12 110 SER A N 1
ATOM 866 C CA . SER A 1 110 ? -13.874 2.514 17.372 1.00 62.12 110 SER A CA 1
ATOM 867 C C . SER A 1 110 ? -13.916 2.689 18.891 1.00 62.12 110 SER A C 1
ATOM 869 O O . SER A 1 110 ? -15.004 2.741 19.446 1.00 62.12 110 SER A O 1
ATOM 871 N N . LYS A 1 111 ? -12.764 2.853 19.559 1.00 59.12 111 LYS A N 1
ATOM 872 C CA . LYS A 1 111 ? -12.680 3.118 21.010 1.00 59.12 111 LYS A CA 1
ATOM 873 C C . LYS A 1 111 ? -12.962 4.571 21.414 1.00 59.12 111 LYS A C 1
ATOM 875 O O . LYS A 1 111 ? -13.061 4.853 22.603 1.00 59.12 111 LYS A O 1
ATOM 880 N N . LYS A 1 112 ? -13.025 5.498 20.452 1.00 52.44 112 LYS A N 1
ATOM 881 C CA . LYS A 1 112 ? -13.331 6.923 20.685 1.00 52.44 112 LYS A CA 1
ATOM 882 C C . LYS A 1 112 ? -14.820 7.265 20.507 1.00 52.44 112 LYS A C 1
ATOM 884 O O . LYS A 1 112 ? -15.178 8.428 20.674 1.00 52.44 112 LYS A O 1
ATOM 889 N N . LYS A 1 113 ? -15.651 6.292 20.129 1.00 42.84 113 LYS A N 1
ATOM 890 C CA . LYS A 1 113 ? -17.116 6.397 20.073 1.00 42.84 113 LYS A CA 1
ATOM 891 C C . LYS A 1 113 ? -17.728 5.735 21.295 1.00 42.84 113 LYS A C 1
ATOM 893 O O . LYS A 1 113 ? -18.777 6.247 21.731 1.00 42.84 113 LYS A O 1
#

Foldseek 3Di:
DDDPVLVVLVVVLLVCLLPAPALLRSVVSNQVSVCVVDPPKKKWKWADDDPDTGTSGIDDDDPVAAWPWDDQDNRMTITMGPCVRPDPVSVVVSSVSSNVSCVVRVVVVVVVD